Protein AF-A0A1B8G7P6-F1 (afdb_monomer_lite)

pLDDT: mean 81.47, std 13.65, range [34.31, 94.5]

Structure (mmCIF, N/CA/C/O backbone):
data_AF-A0A1B8G7P6-F1
#
_entry.id   AF-A0A1B8G7P6-F1
#
loop_
_atom_site.group_PDB
_atom_site.id
_atom_site.type_symbol
_atom_site.label_atom_id
_atom_site.label_alt_id
_atom_site.label_comp_id
_atom_site.label_asym_id
_atom_site.label_entity_id
_atom_site.label_seq_id
_atom_site.pdbx_PDB_ins_code
_atom_site.Cartn_x
_atom_site.Cartn_y
_atom_site.Cartn_z
_atom_site.occupancy
_atom_site.B_iso_or_equiv
_atom_site.auth_seq_id
_atom_site.auth_comp_id
_atom_site.auth_asym_id
_atom_site.auth_atom_id
_atom_site.pdbx_PDB_model_num
ATOM 1 N N . MET A 1 1 ? -12.282 4.765 -10.610 1.00 34.31 1 MET A N 1
ATOM 2 C CA . MET A 1 1 ? -11.436 4.592 -11.812 1.00 34.31 1 MET A CA 1
ATOM 3 C C . MET A 1 1 ? -10.137 5.328 -11.538 1.00 34.31 1 MET A C 1
ATOM 5 O O . MET A 1 1 ? -10.211 6.514 -11.250 1.00 34.31 1 MET A O 1
ATOM 9 N N . ASN A 1 2 ? -8.999 4.633 -11.507 1.00 52.16 2 ASN A N 1
ATOM 10 C CA . ASN A 1 2 ? -7.698 5.247 -11.233 1.00 52.16 2 ASN A CA 1
ATOM 11 C C . ASN A 1 2 ? -6.894 5.344 -12.536 1.00 52.16 2 ASN A C 1
ATOM 13 O O . ASN A 1 2 ? -6.980 4.431 -13.357 1.00 52.16 2 ASN A O 1
ATOM 17 N N . TRP A 1 3 ? -6.166 6.442 -12.735 1.00 49.38 3 TRP A N 1
ATOM 18 C CA . TRP A 1 3 ? -5.396 6.714 -13.951 1.00 49.38 3 TRP A CA 1
ATOM 19 C C . TRP A 1 3 ? -3.924 6.896 -13.583 1.00 49.38 3 TRP A C 1
ATOM 21 O O . TRP A 1 3 ? -3.592 7.760 -12.776 1.00 49.38 3 TRP A O 1
ATOM 31 N N . THR A 1 4 ? -3.045 6.113 -14.204 1.00 56.88 4 THR A N 1
ATOM 32 C CA . THR A 1 4 ? -1.589 6.244 -14.060 1.00 56.88 4 THR A CA 1
ATOM 33 C C . THR A 1 4 ? -0.990 6.536 -15.430 1.00 56.88 4 THR A C 1
ATOM 35 O O . THR A 1 4 ? -1.296 5.842 -16.399 1.00 56.88 4 THR A O 1
ATOM 38 N N . PHE A 1 5 ? -0.143 7.564 -15.523 1.00 66.12 5 PHE A N 1
ATOM 39 C CA . PHE A 1 5 ? 0.523 7.916 -16.775 1.00 66.12 5 PHE A CA 1
ATOM 40 C C . PHE A 1 5 ? 1.755 7.026 -16.993 1.00 66.12 5 PHE A C 1
ATOM 42 O O . PHE A 1 5 ? 2.625 6.980 -16.120 1.00 66.12 5 PHE A O 1
ATOM 49 N N . PRO A 1 6 ? 1.857 6.319 -18.132 1.00 60.50 6 PRO A N 1
ATOM 50 C CA . PRO A 1 6 ? 3.044 5.538 -18.449 1.00 60.50 6 PRO A CA 1
ATOM 51 C C . PRO A 1 6 ? 4.235 6.451 -18.761 1.00 60.50 6 PRO A C 1
ATOM 53 O O . PRO A 1 6 ? 4.076 7.576 -19.237 1.00 60.50 6 PRO A O 1
ATOM 56 N N . PHE A 1 7 ? 5.452 5.942 -18.567 1.00 52.12 7 PHE A N 1
ATOM 57 C CA . PHE A 1 7 ? 6.671 6.656 -18.955 1.00 52.12 7 PHE A CA 1
ATOM 58 C C . PHE A 1 7 ? 6.885 6.742 -20.475 1.00 52.12 7 PHE A C 1
ATOM 60 O O . PHE A 1 7 ? 7.677 7.575 -20.915 1.00 52.12 7 PHE A O 1
ATOM 67 N N . LEU A 1 8 ? 6.217 5.900 -21.273 1.00 51.41 8 LEU A N 1
ATOM 68 C CA . LEU A 1 8 ? 6.258 5.938 -22.738 1.00 51.41 8 LEU A CA 1
ATOM 69 C C . LEU A 1 8 ? 4.946 6.494 -23.309 1.00 51.41 8 LEU A C 1
ATOM 71 O O . LEU A 1 8 ? 3.864 6.038 -22.959 1.00 51.41 8 LEU A O 1
ATOM 75 N N . VAL A 1 9 ? 5.056 7.445 -24.242 1.00 48.69 9 VAL A N 1
ATOM 76 C CA . VAL A 1 9 ? 3.919 8.126 -24.899 1.00 48.69 9 VAL A CA 1
ATOM 77 C C . VAL A 1 9 ? 3.308 7.302 -26.051 1.00 48.69 9 VAL A C 1
ATOM 79 O O . VAL A 1 9 ? 2.221 7.620 -26.522 1.00 48.69 9 VAL A O 1
ATOM 82 N N . ALA A 1 10 ? 3.956 6.215 -26.485 1.00 50.72 10 ALA A N 1
ATOM 83 C CA . ALA A 1 10 ? 3.532 5.395 -27.625 1.00 50.72 10 ALA A CA 1
ATOM 84 C C . ALA A 1 10 ? 3.553 3.890 -27.301 1.00 50.72 10 ALA A C 1
ATOM 86 O O . ALA A 1 10 ? 4.266 3.120 -27.936 1.00 50.72 10 ALA A O 1
ATOM 87 N N . LEU A 1 11 ? 2.787 3.474 -26.291 1.00 54.03 11 LEU A N 1
ATOM 88 C CA . LEU A 1 11 ? 2.545 2.054 -26.022 1.00 54.03 11 LEU A CA 1
ATOM 89 C C . LEU A 1 11 ? 1.502 1.504 -27.002 1.00 54.03 11 LEU A C 1
ATOM 91 O O . LEU A 1 11 ? 0.455 2.126 -27.205 1.00 54.03 11 LEU A O 1
ATOM 95 N N . LEU A 1 12 ? 1.751 0.325 -27.583 1.00 47.03 12 LEU A N 1
ATOM 96 C CA . LEU A 1 12 ? 0.680 -0.434 -28.226 1.00 47.03 12 LEU A CA 1
ATOM 97 C C . LEU A 1 12 ? -0.383 -0.749 -27.161 1.00 47.03 12 LEU A C 1
ATOM 99 O O . LEU A 1 12 ? -0.106 -1.434 -26.178 1.00 47.03 12 LEU A O 1
ATOM 103 N N . PHE A 1 13 ? -1.611 -0.259 -27.350 1.00 45.59 13 PHE A N 1
ATOM 104 C CA . PHE A 1 13 ? -2.766 -0.722 -26.579 1.00 45.59 13 PHE A CA 1
ATOM 105 C C . PHE A 1 13 ? -2.918 -2.230 -26.818 1.00 45.59 13 PHE A C 1
ATOM 107 O O . PHE A 1 13 ? -3.318 -2.622 -27.913 1.00 45.59 13 PHE A O 1
ATOM 114 N N . GLY A 1 14 ? -2.552 -3.076 -25.847 1.00 49.88 14 GLY A N 1
ATOM 115 C CA . GLY A 1 14 ? -2.421 -4.505 -26.154 1.00 49.88 14 GLY A CA 1
ATOM 116 C C . GLY A 1 14 ? -2.607 -5.522 -25.034 1.00 49.88 14 GLY A C 1
ATOM 117 O O . GLY A 1 14 ? -2.838 -6.682 -25.359 1.00 49.88 14 GLY A O 1
ATOM 118 N N . VAL A 1 15 ? -2.554 -5.155 -23.748 1.00 56.38 15 VAL A N 1
ATOM 119 C CA . VAL A 1 15 ? -2.636 -6.158 -22.669 1.00 56.38 15 VAL A CA 1
ATOM 120 C C . VAL A 1 15 ? -3.624 -5.723 -21.592 1.00 56.38 15 VAL A C 1
ATOM 122 O O . VAL A 1 15 ? -3.398 -4.753 -20.874 1.00 56.38 15 VAL A O 1
ATOM 125 N N . ALA A 1 16 ? -4.733 -6.456 -21.488 1.00 53.97 16 ALA A N 1
ATOM 126 C CA . ALA A 1 16 ? -5.644 -6.398 -20.354 1.00 53.97 16 ALA A CA 1
ATOM 127 C C . ALA A 1 16 ? -5.293 -7.547 -19.401 1.00 53.97 16 ALA A C 1
ATOM 129 O O . ALA A 1 16 ? -5.365 -8.711 -19.792 1.00 53.97 16 ALA A O 1
ATOM 130 N N . ALA A 1 17 ? -4.907 -7.224 -18.167 1.00 60.66 17 ALA A N 1
ATOM 131 C CA . ALA A 1 17 ? -4.642 -8.203 -17.119 1.00 60.66 17 ALA A CA 1
ATOM 132 C C . ALA A 1 17 ? -5.750 -8.136 -16.061 1.00 60.66 17 ALA A C 1
ATOM 134 O O . ALA A 1 17 ? -6.126 -7.051 -15.614 1.00 60.66 17 ALA A O 1
ATOM 135 N N . ALA A 1 18 ? -6.275 -9.296 -15.673 1.00 64.00 18 ALA A N 1
ATOM 136 C CA . ALA A 1 18 ? -7.233 -9.442 -14.587 1.00 64.00 18 ALA A CA 1
ATOM 137 C C . ALA A 1 18 ? -6.731 -10.547 -13.660 1.00 64.00 18 ALA A C 1
ATOM 139 O O . ALA A 1 18 ? -6.629 -11.701 -14.071 1.00 64.00 18 ALA A O 1
ATOM 140 N N . GLU A 1 19 ? -6.421 -10.188 -12.419 1.00 73.69 19 GLU A N 1
ATOM 141 C CA . GLU A 1 19 ? -5.962 -11.128 -11.402 1.00 73.69 19 GLU A CA 1
ATOM 142 C C . GLU A 1 19 ? -6.839 -11.049 -10.156 1.00 73.69 19 GLU A C 1
ATOM 144 O O . GLU A 1 19 ? -7.394 -10.000 -9.823 1.00 73.69 19 GLU A O 1
ATOM 149 N N . THR A 1 20 ? -6.980 -12.186 -9.474 1.00 74.50 20 THR A N 1
ATOM 150 C CA . THR A 1 20 ? -7.658 -12.270 -8.178 1.00 74.50 20 THR A CA 1
ATOM 151 C C . THR A 1 20 ? -6.605 -12.401 -7.092 1.00 74.50 20 THR A C 1
ATOM 153 O O . THR A 1 20 ? -5.767 -13.299 -7.141 1.00 74.50 20 THR A O 1
ATOM 156 N N . PHE A 1 21 ? -6.668 -11.520 -6.100 1.00 82.62 21 PHE A N 1
ATOM 157 C CA . PHE A 1 21 ? -5.751 -11.518 -4.968 1.00 82.62 21 PHE A CA 1
ATOM 158 C C . PHE A 1 21 ? -6.460 -12.063 -3.732 1.00 82.62 21 PHE A C 1
ATOM 160 O O . PHE A 1 21 ? -7.590 -11.676 -3.439 1.00 82.62 21 PHE A O 1
ATOM 167 N N . ASP A 1 22 ? -5.783 -12.953 -3.011 1.00 83.31 22 ASP A N 1
ATOM 168 C CA . ASP A 1 22 ? -6.317 -13.602 -1.816 1.00 83.31 22 ASP A CA 1
ATOM 169 C C . ASP A 1 22 ? -6.512 -12.591 -0.675 1.00 83.31 22 ASP A C 1
ATOM 171 O O . ASP A 1 22 ? -5.564 -11.951 -0.210 1.00 83.31 22 ASP A O 1
ATOM 175 N N . GLU A 1 23 ? -7.748 -12.456 -0.200 1.00 85.06 23 GLU A N 1
ATOM 176 C CA . GLU A 1 23 ? -8.059 -11.563 0.910 1.00 85.06 23 GLU A CA 1
ATOM 177 C C . GLU A 1 23 ? -7.472 -12.024 2.247 1.00 85.06 23 GLU A C 1
ATOM 179 O O . GLU A 1 23 ? -7.228 -11.188 3.119 1.00 85.06 23 GLU A O 1
ATOM 184 N N . ALA A 1 24 ? -7.247 -13.326 2.451 1.00 86.56 24 ALA A N 1
ATOM 185 C CA . ALA A 1 24 ? -6.597 -13.816 3.664 1.00 86.56 24 ALA A CA 1
ATOM 186 C C . ALA A 1 24 ? -5.176 -13.246 3.763 1.00 86.56 24 ALA A C 1
ATOM 188 O O . ALA A 1 24 ? -4.793 -12.716 4.804 1.00 86.56 24 ALA A O 1
ATOM 189 N N . LYS A 1 25 ? -4.449 -13.211 2.638 1.00 87.56 25 LYS A N 1
ATOM 190 C CA . LYS A 1 25 ? -3.121 -12.584 2.561 1.00 87.56 25 LYS A CA 1
ATOM 191 C C . LYS A 1 25 ? -3.175 -11.080 2.812 1.00 87.56 25 LYS A C 1
ATOM 193 O O . LYS A 1 25 ? -2.327 -10.567 3.536 1.00 87.56 25 LYS A O 1
ATOM 198 N N . LYS A 1 26 ? -4.198 -10.384 2.294 1.00 89.12 26 LYS A N 1
ATOM 199 C CA . LYS A 1 26 ? -4.408 -8.948 2.568 1.00 89.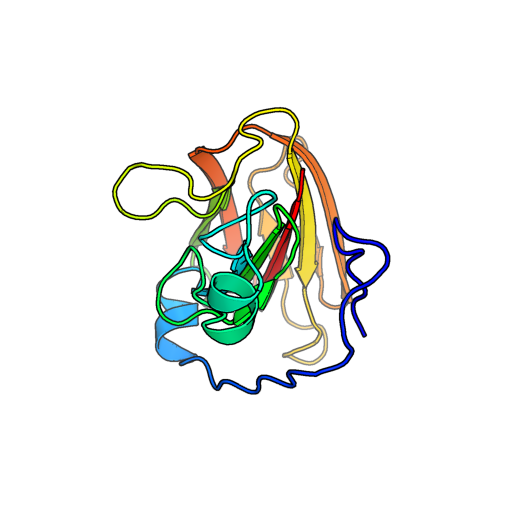12 26 LYS A CA 1
ATOM 200 C C . LYS A 1 26 ? -4.606 -8.648 4.059 1.00 89.12 26 LYS A C 1
ATOM 202 O O . LYS A 1 26 ? -4.293 -7.543 4.496 1.00 89.12 26 LYS A O 1
ATOM 207 N N . ARG A 1 27 ? -5.153 -9.594 4.835 1.00 91.19 27 ARG A N 1
ATOM 208 C CA . ARG A 1 27 ? -5.339 -9.457 6.294 1.00 91.19 27 ARG A CA 1
ATOM 209 C C . ARG A 1 27 ? -4.044 -9.676 7.085 1.00 91.19 27 ARG A C 1
ATOM 211 O O . ARG A 1 27 ? -3.945 -9.198 8.214 1.00 91.19 27 ARG A O 1
ATOM 218 N N . GLU A 1 28 ? -3.065 -10.370 6.507 1.00 89.94 28 GLU A N 1
ATOM 219 C CA . GLU A 1 28 ? -1.751 -10.626 7.113 1.00 89.94 28 GLU A CA 1
ATOM 220 C C . GLU A 1 28 ? -0.746 -9.506 6.817 1.00 89.94 28 GLU A C 1
ATOM 222 O O . GLU A 1 28 ? -0.037 -9.052 7.717 1.00 89.94 28 GLU A O 1
ATOM 227 N N . ALA A 1 29 ? -0.698 -9.048 5.564 1.00 90.69 29 ALA A N 1
ATOM 228 C CA . ALA A 1 29 ? 0.202 -8.004 5.088 1.00 90.69 29 ALA A CA 1
ATOM 229 C C . ALA A 1 29 ? -0.416 -7.250 3.903 1.00 90.69 29 ALA A C 1
ATOM 231 O O . ALA A 1 29 ? -1.370 -7.707 3.275 1.00 90.69 29 ALA A O 1
ATOM 232 N N . PHE A 1 30 ? 0.148 -6.091 3.561 1.00 91.38 30 PHE A N 1
ATOM 233 C CA . PHE A 1 30 ? -0.198 -5.446 2.298 1.00 91.38 30 PHE A CA 1
ATOM 234 C C . PHE A 1 30 ? 0.218 -6.338 1.129 1.00 91.38 30 PHE A C 1
ATOM 236 O O . PHE A 1 30 ? 1.374 -6.744 1.021 1.00 91.38 30 PHE A O 1
ATOM 243 N N . VAL A 1 31 ? -0.730 -6.606 0.238 1.00 90.94 31 VAL A N 1
ATOM 244 C CA . VAL A 1 31 ? -0.502 -7.352 -0.996 1.00 90.94 31 VAL A CA 1
ATOM 245 C C . VAL A 1 31 ? -0.301 -6.348 -2.119 1.00 90.94 31 VAL A C 1
ATOM 247 O O . VAL A 1 31 ? -1.186 -5.535 -2.398 1.00 90.94 31 VAL A O 1
ATOM 250 N N . SER A 1 32 ? 0.861 -6.393 -2.765 1.00 91.38 32 SER A N 1
ATOM 251 C CA . SER A 1 32 ? 1.108 -5.636 -3.991 1.00 91.38 32 SER A CA 1
ATOM 252 C C . SER A 1 32 ? 0.237 -6.180 -5.125 1.00 91.38 32 SER A C 1
ATOM 254 O O . SER A 1 32 ? 0.122 -7.385 -5.310 1.00 91.38 32 SER A O 1
ATOM 256 N N . ILE A 1 33 ? -0.385 -5.272 -5.868 1.00 90.00 33 ILE A N 1
ATOM 257 C CA . ILE A 1 33 ? -1.303 -5.539 -6.979 1.00 90.00 33 ILE A CA 1
ATOM 258 C C . ILE A 1 33 ? -0.660 -5.096 -8.289 1.00 90.00 33 ILE A C 1
ATOM 260 O O . ILE A 1 33 ? -0.617 -5.867 -9.243 1.00 90.00 33 ILE A O 1
ATOM 264 N N . LEU A 1 34 ? -0.147 -3.861 -8.328 1.00 89.62 34 LEU A N 1
ATOM 265 C CA . LEU A 1 34 ? 0.599 -3.323 -9.465 1.00 89.62 34 LEU A CA 1
ATOM 266 C C . LEU A 1 34 ? 2.055 -3.138 -9.056 1.00 89.62 34 LEU A C 1
ATOM 268 O O . LEU A 1 34 ? 2.315 -2.648 -7.956 1.00 89.62 34 LEU A O 1
ATOM 272 N N . SER A 1 35 ? 2.989 -3.481 -9.937 1.00 88.38 35 SER A N 1
ATOM 273 C CA . SER A 1 35 ? 4.405 -3.159 -9.752 1.00 88.38 35 SER A CA 1
ATOM 274 C C . SER A 1 35 ? 5.065 -2.766 -11.074 1.00 88.38 35 SER A C 1
ATOM 276 O O . SER A 1 35 ? 4.538 -3.091 -12.142 1.00 88.38 35 SER A O 1
ATOM 278 N N . PRO A 1 36 ? 6.213 -2.069 -11.043 1.00 87.38 36 PRO A N 1
ATOM 279 C CA . PRO A 1 36 ? 6.902 -1.672 -12.263 1.00 87.38 36 PRO A CA 1
ATOM 280 C C . PRO A 1 36 ? 7.252 -2.879 -13.137 1.00 87.38 36 PRO A C 1
ATOM 282 O O . PRO A 1 36 ? 7.533 -3.962 -12.628 1.00 87.38 36 PRO A O 1
ATOM 285 N N . LEU A 1 37 ? 7.317 -2.689 -14.452 1.00 83.25 37 LEU A N 1
ATOM 286 C CA . LEU A 1 37 ? 7.891 -3.688 -15.354 1.00 83.25 37 LEU A CA 1
ATOM 287 C C . LEU A 1 37 ? 9.355 -3.963 -14.962 1.00 83.25 37 LEU A C 1
ATOM 289 O O . LEU A 1 37 ? 10.132 -3.021 -14.777 1.00 83.25 37 LEU A O 1
ATOM 293 N N . ALA A 1 38 ? 9.758 -5.233 -14.882 1.00 78.75 38 ALA A N 1
ATOM 294 C CA . ALA A 1 38 ? 11.113 -5.631 -14.488 1.00 78.75 38 ALA A CA 1
ATOM 295 C C . ALA A 1 38 ? 12.193 -5.030 -15.406 1.00 78.75 38 ALA A C 1
ATOM 297 O O . ALA A 1 38 ? 13.236 -4.582 -14.924 1.00 78.75 38 ALA A O 1
ATOM 298 N N . ALA A 1 39 ? 11.903 -4.946 -16.710 1.00 68.38 39 ALA A N 1
ATOM 299 C CA . ALA A 1 39 ? 12.769 -4.326 -17.715 1.00 68.38 39 ALA A CA 1
ATOM 300 C C . ALA A 1 39 ? 12.770 -2.781 -17.676 1.00 68.38 39 ALA A C 1
ATOM 302 O O . ALA A 1 39 ? 13.676 -2.137 -18.212 1.00 68.38 39 ALA A O 1
ATOM 303 N N . ARG A 1 40 ? 11.803 -2.168 -16.976 1.00 70.44 40 ARG A N 1
ATOM 304 C CA . ARG A 1 40 ? 11.702 -0.719 -16.713 1.00 70.44 40 ARG A CA 1
ATOM 305 C C . ARG A 1 40 ? 11.774 0.124 -18.001 1.00 70.44 40 ARG A C 1
ATOM 307 O O . ARG A 1 40 ? 11.224 -0.246 -19.028 1.00 70.44 40 ARG A O 1
ATOM 314 N N . LYS A 1 41 ? 12.443 1.289 -17.947 1.00 64.69 41 LYS A N 1
ATOM 315 C CA . LYS A 1 41 ? 12.594 2.242 -19.069 1.00 64.69 41 LYS A CA 1
ATOM 316 C C . LYS A 1 41 ? 13.475 1.725 -20.217 1.00 64.69 41 LYS A C 1
ATOM 318 O O . LYS A 1 41 ? 13.575 2.403 -21.231 1.00 64.69 41 LYS A O 1
ATOM 323 N N . SER A 1 42 ? 14.142 0.587 -20.041 1.00 62.34 42 SER A N 1
ATOM 324 C CA . SER A 1 42 ? 14.989 -0.054 -21.053 1.00 62.34 42 SER A CA 1
ATOM 325 C C . SER A 1 42 ? 14.319 -1.270 -21.695 1.00 62.34 42 SER A C 1
ATOM 327 O O . SER A 1 42 ? 15.021 -2.077 -22.294 1.00 62.34 42 SER A O 1
ATOM 329 N N . ALA A 1 43 ? 12.998 -1.420 -21.542 1.00 63.16 43 ALA A N 1
ATOM 330 C CA . ALA A 1 43 ? 12.258 -2.528 -22.124 1.00 63.16 43 ALA A CA 1
ATOM 331 C C . ALA A 1 43 ? 12.440 -2.569 -23.646 1.00 63.16 43 ALA A C 1
ATOM 333 O O . ALA A 1 43 ? 12.180 -1.591 -24.350 1.00 63.16 43 ALA A O 1
ATOM 334 N N . SER A 1 44 ? 12.932 -3.702 -24.136 1.00 70.19 44 SER A N 1
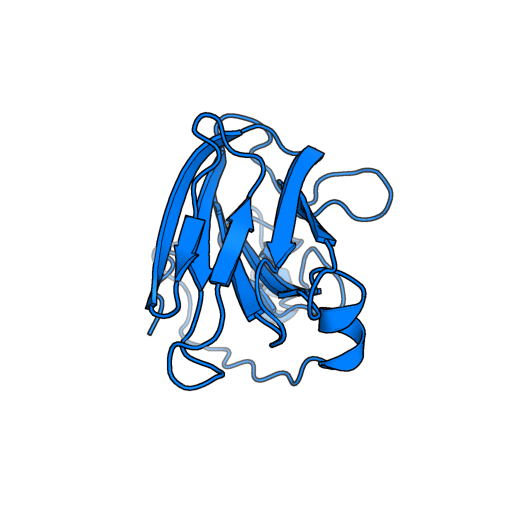ATOM 335 C CA . SER A 1 44 ? 12.876 -4.050 -25.551 1.00 70.19 44 SER A CA 1
ATOM 336 C C . SER A 1 44 ? 11.459 -4.504 -25.927 1.00 70.19 44 SER A C 1
ATOM 338 O O . SER A 1 44 ? 10.641 -4.795 -25.057 1.00 70.19 44 SER A O 1
ATOM 340 N N . ALA A 1 45 ? 11.169 -4.640 -27.223 1.00 71.25 45 ALA A N 1
ATOM 341 C CA . ALA A 1 45 ? 9.893 -5.206 -27.674 1.00 71.25 45 ALA A CA 1
ATOM 342 C C . ALA A 1 45 ? 9.651 -6.635 -27.134 1.00 71.25 45 ALA A C 1
ATOM 344 O O . ALA A 1 45 ? 8.509 -7.039 -26.931 1.00 71.25 45 ALA A O 1
ATOM 345 N N . GLU A 1 46 ? 10.723 -7.391 -26.876 1.00 70.94 46 GLU A N 1
ATOM 346 C CA . GLU A 1 46 ? 10.657 -8.729 -26.280 1.00 70.94 46 GLU A CA 1
ATOM 347 C C . GLU A 1 46 ? 10.300 -8.663 -24.787 1.00 70.94 46 GLU A C 1
ATOM 349 O O . GLU A 1 46 ? 9.491 -9.460 -24.314 1.00 70.94 46 GLU A O 1
ATOM 354 N N . ASP A 1 47 ? 10.822 -7.674 -24.057 1.00 68.19 47 ASP A N 1
ATOM 355 C CA . ASP A 1 47 ? 10.481 -7.444 -22.648 1.00 68.19 47 ASP A CA 1
ATOM 356 C C . ASP A 1 47 ? 9.044 -6.938 -22.471 1.00 68.19 47 ASP A C 1
ATOM 358 O O . ASP A 1 47 ? 8.362 -7.316 -21.516 1.00 68.19 47 ASP A O 1
ATOM 362 N N . GLU A 1 48 ? 8.573 -6.095 -23.393 1.00 65.75 48 GLU A N 1
ATOM 363 C CA . GLU A 1 48 ? 7.182 -5.633 -23.423 1.00 65.75 48 GLU A CA 1
ATOM 364 C C . GLU A 1 48 ? 6.219 -6.792 -23.705 1.00 65.75 48 GLU A C 1
ATOM 366 O O . GLU A 1 48 ? 5.171 -6.887 -23.066 1.00 65.75 48 GLU A O 1
ATOM 371 N N . ALA A 1 49 ? 6.591 -7.709 -24.605 1.00 69.75 49 ALA A N 1
ATOM 372 C CA . ALA A 1 49 ? 5.818 -8.919 -24.872 1.00 69.75 49 ALA A CA 1
ATOM 373 C C . ALA A 1 49 ? 5.832 -9.897 -23.684 1.00 69.75 49 ALA A C 1
ATOM 375 O O . ALA A 1 49 ? 4.819 -10.536 -23.402 1.00 69.75 49 ALA A O 1
ATOM 376 N N . ALA A 1 50 ? 6.963 -10.008 -22.980 1.00 73.19 50 ALA A N 1
ATOM 377 C CA . ALA A 1 50 ? 7.088 -10.846 -21.790 1.00 73.19 50 ALA A CA 1
ATOM 378 C C . ALA A 1 50 ? 6.324 -10.278 -20.584 1.00 73.19 50 ALA A C 1
ATOM 380 O O . ALA A 1 50 ? 5.899 -11.049 -19.725 1.00 73.19 50 ALA A O 1
ATOM 381 N N . ALA A 1 51 ? 6.165 -8.950 -20.514 1.00 76.19 51 ALA A N 1
ATOM 382 C CA . ALA A 1 51 ? 5.399 -8.243 -19.490 1.00 76.19 51 ALA A CA 1
ATOM 383 C C . ALA A 1 51 ? 5.724 -8.723 -18.055 1.00 76.19 51 ALA A C 1
ATOM 385 O O . ALA A 1 51 ? 4.844 -8.901 -17.218 1.00 76.19 51 ALA A O 1
ATOM 386 N N . ALA A 1 52 ? 6.999 -8.980 -17.753 1.00 81.12 52 ALA A N 1
ATOM 387 C CA . ALA A 1 52 ? 7.385 -9.515 -16.449 1.00 81.12 52 ALA A CA 1
ATOM 388 C C . ALA A 1 52 ? 7.338 -8.415 -15.364 1.00 81.12 52 ALA A C 1
ATOM 390 O O . ALA A 1 52 ? 8.003 -7.382 -15.518 1.00 81.12 52 ALA A O 1
ATOM 391 N N . PRO A 1 53 ? 6.600 -8.600 -14.255 1.00 84.06 53 PRO A N 1
ATOM 392 C CA . PRO A 1 53 ? 6.540 -7.623 -13.170 1.00 84.06 53 PRO A CA 1
ATOM 393 C C . PRO A 1 53 ? 7.811 -7.646 -12.310 1.00 84.06 53 PRO A C 1
ATOM 395 O O . PRO A 1 53 ? 8.467 -8.678 -12.165 1.00 84.06 53 PRO A O 1
ATOM 398 N N . ALA A 1 54 ? 8.146 -6.514 -11.691 1.00 84.75 54 ALA A N 1
ATOM 399 C CA . ALA A 1 54 ? 9.254 -6.422 -10.741 1.00 84.75 54 ALA A CA 1
ATOM 400 C C . ALA A 1 54 ? 8.965 -7.177 -9.432 1.00 84.75 54 ALA A C 1
ATOM 402 O O . ALA A 1 54 ? 9.898 -7.684 -8.812 1.00 84.75 54 ALA A O 1
ATOM 403 N N . ILE A 1 55 ? 7.692 -7.268 -9.028 1.00 84.56 55 ILE A N 1
ATOM 404 C CA . ILE A 1 55 ? 7.228 -8.134 -7.936 1.00 84.56 55 ILE A CA 1
ATOM 405 C C . ILE A 1 55 ? 6.504 -9.341 -8.557 1.00 84.56 55 ILE A C 1
ATOM 407 O O . ILE A 1 55 ? 5.480 -9.146 -9.220 1.00 84.56 55 ILE A O 1
ATOM 411 N N . PRO A 1 56 ? 6.987 -10.584 -8.363 1.00 85.06 56 PRO A N 1
ATOM 412 C CA . PRO A 1 56 ? 6.316 -11.775 -8.880 1.00 85.06 56 PRO A CA 1
ATOM 413 C C . PRO A 1 56 ? 4.856 -11.874 -8.413 1.00 85.06 56 PRO A C 1
ATOM 415 O O . PRO A 1 56 ? 4.568 -11.663 -7.237 1.00 85.06 56 PRO A O 1
ATOM 418 N N . GLY A 1 57 ? 3.941 -12.222 -9.324 1.00 82.25 57 GLY A N 1
ATOM 419 C CA . GLY A 1 57 ? 2.508 -12.337 -9.018 1.00 82.25 57 GLY A CA 1
ATOM 420 C C . GLY A 1 57 ? 1.780 -10.996 -8.872 1.00 82.25 57 GLY A C 1
ATOM 421 O O . GLY A 1 57 ? 0.788 -10.921 -8.158 1.00 82.25 57 GLY A O 1
ATOM 422 N N . THR A 1 58 ? 2.301 -9.938 -9.499 1.00 85.56 58 THR A N 1
ATOM 423 C CA . THR A 1 58 ? 1.627 -8.638 -9.624 1.00 85.56 58 THR A CA 1
ATOM 424 C C . THR A 1 58 ? 1.463 -8.275 -11.092 1.00 85.56 58 THR A C 1
ATOM 426 O O . THR A 1 58 ? 2.160 -8.803 -11.957 1.00 85.56 58 THR A O 1
ATOM 429 N N . ILE A 1 59 ? 0.573 -7.335 -11.383 1.00 85.94 59 ILE A N 1
ATOM 430 C CA . ILE A 1 59 ? 0.365 -6.854 -12.744 1.00 85.94 59 ILE A CA 1
ATOM 431 C C . ILE A 1 59 ? 1.451 -5.807 -13.063 1.00 85.94 59 ILE A C 1
ATOM 433 O O . ILE A 1 59 ? 1.587 -4.820 -12.328 1.00 85.94 59 ILE A O 1
ATOM 437 N N . PRO A 1 60 ? 2.235 -5.992 -14.140 1.00 86.31 60 PRO A N 1
ATOM 438 C CA . PRO A 1 60 ? 3.286 -5.060 -14.537 1.00 86.31 60 PRO A CA 1
ATOM 439 C C . PRO A 1 60 ? 2.702 -3.719 -15.007 1.00 86.31 60 PRO A C 1
ATOM 441 O O . PRO A 1 60 ? 1.692 -3.671 -15.713 1.00 86.31 60 PRO A O 1
ATOM 444 N N . ILE A 1 61 ? 3.382 -2.617 -14.693 1.00 84.38 61 ILE A N 1
ATOM 445 C CA . ILE A 1 61 ? 3.059 -1.286 -15.219 1.00 84.38 61 ILE A CA 1
ATOM 446 C C . ILE A 1 61 ? 4.308 -0.555 -15.722 1.00 84.38 61 ILE A C 1
ATOM 448 O O . ILE A 1 61 ? 5.398 -0.657 -15.161 1.00 84.38 61 ILE A O 1
ATOM 452 N N . HIS A 1 62 ? 4.143 0.247 -16.774 1.00 84.12 62 HIS A N 1
ATOM 453 C CA . HIS A 1 62 ? 5.197 1.086 -17.359 1.00 84.12 62 HIS A CA 1
ATOM 454 C C . HIS A 1 62 ? 5.425 2.387 -16.558 1.00 84.12 62 HIS A C 1
ATOM 456 O O . HIS A 1 62 ? 5.583 3.460 -17.141 1.00 84.12 62 HIS A O 1
ATOM 462 N N . ALA A 1 63 ? 5.410 2.304 -15.225 1.00 84.69 63 ALA A N 1
ATOM 463 C CA . ALA A 1 63 ? 5.569 3.417 -14.285 1.00 84.69 63 ALA A CA 1
ATOM 464 C C . ALA A 1 63 ? 6.382 2.968 -13.052 1.00 84.69 63 ALA A C 1
ATOM 466 O O . ALA A 1 63 ? 6.409 1.777 -12.743 1.00 84.69 63 ALA A O 1
ATOM 467 N N . ASP A 1 64 ? 7.047 3.888 -12.337 1.00 87.62 64 ASP A N 1
ATOM 468 C CA . ASP A 1 64 ? 7.821 3.588 -11.114 1.00 87.62 64 ASP A CA 1
ATOM 469 C C . ASP A 1 64 ? 6.889 3.585 -9.901 1.00 87.62 64 ASP A C 1
ATOM 471 O O . ASP A 1 64 ? 7.025 4.344 -8.938 1.00 87.62 64 ASP A O 1
ATOM 475 N N . PHE A 1 65 ? 5.875 2.742 -10.036 1.00 89.94 65 PHE A N 1
ATOM 476 C CA . PHE A 1 65 ? 4.633 2.809 -9.309 1.00 89.94 65 PHE A CA 1
ATOM 477 C C . PHE A 1 65 ? 4.293 1.452 -8.713 1.00 89.94 65 PHE A C 1
ATOM 479 O O . PHE A 1 65 ? 4.375 0.427 -9.395 1.00 89.94 65 PHE A O 1
ATOM 486 N N . ILE A 1 66 ? 3.862 1.458 -7.457 1.00 92.25 66 ILE A N 1
ATOM 487 C CA . ILE A 1 66 ? 3.298 0.291 -6.793 1.00 92.25 66 ILE A CA 1
ATOM 488 C C . ILE A 1 66 ? 1.898 0.632 -6.317 1.00 92.25 66 ILE A C 1
ATOM 490 O O . ILE A 1 66 ? 1.677 1.647 -5.661 1.00 92.25 66 ILE A O 1
ATOM 494 N N . MET A 1 67 ? 0.960 -0.261 -6.595 1.00 93.62 67 MET A N 1
ATOM 495 C CA . MET A 1 67 ? -0.332 -0.265 -5.922 1.00 93.62 67 MET A CA 1
ATOM 496 C C . MET A 1 67 ? -0.384 -1.471 -5.005 1.00 93.62 67 MET A C 1
ATOM 498 O O . MET A 1 67 ? -0.101 -2.579 -5.452 1.00 93.62 67 MET A O 1
ATOM 502 N N . ALA A 1 68 ? -0.776 -1.274 -3.754 1.00 93.31 68 ALA A N 1
ATOM 503 C CA . ALA A 1 68 ? -0.983 -2.352 -2.800 1.00 93.31 68 ALA A CA 1
ATOM 504 C C . ALA A 1 68 ? -2.313 -2.188 -2.068 1.00 93.31 68 ALA A C 1
ATOM 506 O O . ALA A 1 68 ? -2.824 -1.076 -1.931 1.00 93.31 68 ALA A O 1
ATOM 507 N N . ALA A 1 69 ? -2.864 -3.298 -1.588 1.00 93.94 69 ALA A N 1
ATOM 508 C CA . ALA A 1 69 ? -4.049 -3.307 -0.744 1.00 93.94 69 ALA A CA 1
ATOM 509 C C . ALA A 1 69 ? -3.803 -4.144 0.511 1.00 93.94 69 ALA A C 1
ATOM 511 O O . ALA A 1 69 ? -3.215 -5.223 0.445 1.00 93.94 69 ALA A O 1
ATOM 512 N N . GLY A 1 70 ? -4.272 -3.651 1.649 1.00 93.38 70 GLY A N 1
ATOM 513 C CA . GLY A 1 70 ? -4.223 -4.347 2.928 1.00 93.38 70 GLY A CA 1
ATOM 514 C C . GLY A 1 70 ? -5.559 -4.232 3.645 1.00 93.38 70 GLY A C 1
ATOM 515 O O . GLY A 1 70 ? -6.229 -3.207 3.550 1.00 93.38 70 GLY A O 1
ATOM 516 N N . ILE A 1 71 ? -5.951 -5.276 4.367 1.00 93.81 71 ILE A N 1
ATOM 517 C CA . ILE A 1 71 ? -7.160 -5.296 5.191 1.00 93.81 71 ILE A CA 1
ATOM 518 C C . ILE A 1 71 ? -6.722 -5.250 6.651 1.00 93.81 71 ILE A C 1
ATOM 520 O O . ILE A 1 71 ? -6.255 -6.230 7.232 1.00 93.81 71 ILE A O 1
ATOM 524 N N . VAL A 1 72 ? -6.874 -4.085 7.268 1.00 92.75 72 VAL A N 1
ATOM 525 C CA . VAL A 1 72 ? -6.565 -3.886 8.679 1.00 92.75 72 VAL A CA 1
ATOM 526 C C . VAL A 1 72 ? -7.703 -4.470 9.507 1.00 92.75 72 VAL A C 1
ATOM 528 O O . VAL A 1 72 ? -8.774 -3.875 9.627 1.00 92.75 72 VAL A O 1
ATOM 531 N N . SER A 1 73 ? -7.469 -5.642 10.095 1.00 91.69 73 SER A N 1
ATOM 532 C CA . SER A 1 73 ? -8.439 -6.291 10.983 1.00 91.69 73 SER A CA 1
ATOM 533 C C . SER A 1 73 ? -8.800 -5.408 12.187 1.00 91.69 73 SER A C 1
ATOM 535 O O . SER A 1 73 ? -8.012 -4.565 12.630 1.00 91.69 73 SER A O 1
ATOM 537 N N . ALA A 1 74 ? -9.986 -5.627 12.758 1.00 90.56 74 ALA A N 1
ATOM 538 C CA . ALA A 1 74 ? -10.483 -4.878 13.910 1.00 90.56 74 ALA A CA 1
ATOM 539 C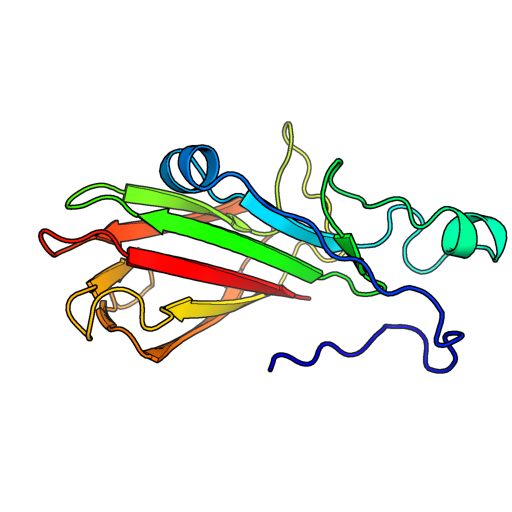 C . ALA A 1 74 ? -9.454 -4.821 15.054 1.00 90.56 74 ALA A C 1
ATOM 541 O O . ALA A 1 74 ? -8.931 -5.846 15.501 1.00 90.56 74 ALA A O 1
ATOM 542 N N . ARG A 1 75 ? -9.153 -3.605 15.530 1.00 84.56 75 ARG A N 1
ATOM 543 C CA . ARG A 1 75 ? -8.159 -3.323 16.589 1.00 84.56 75 ARG A CA 1
ATOM 544 C C . ARG A 1 75 ? -6.731 -3.834 16.306 1.00 84.56 75 ARG A C 1
ATOM 546 O O . ARG A 1 75 ? -5.900 -3.837 17.219 1.00 84.56 75 ARG A O 1
ATOM 553 N N . LYS A 1 76 ? -6.417 -4.252 15.076 1.00 90.50 76 LYS A N 1
ATOM 554 C CA . LYS A 1 76 ? -5.071 -4.661 14.647 1.00 90.50 76 LYS A CA 1
ATOM 555 C C . LYS A 1 76 ? -4.348 -3.516 13.945 1.00 90.50 76 LYS A C 1
ATOM 557 O O . LYS A 1 76 ? -4.921 -2.459 13.674 1.00 90.50 76 LYS A O 1
ATOM 562 N N . LYS A 1 77 ? -3.058 -3.743 13.702 1.00 91.75 77 LYS A N 1
ATOM 563 C CA . LYS A 1 77 ? -2.169 -2.854 12.964 1.00 91.75 77 LYS A CA 1
ATOM 564 C C . LYS A 1 77 ? -1.560 -3.616 11.791 1.00 91.75 77 LYS A C 1
ATOM 566 O O . LYS A 1 77 ? -1.193 -4.775 11.961 1.00 91.75 77 LYS A O 1
ATOM 571 N N . LEU A 1 78 ? -1.446 -2.947 10.654 1.00 93.25 78 LEU A N 1
ATOM 572 C CA . LEU A 1 78 ? -0.765 -3.411 9.453 1.00 93.25 78 LEU A CA 1
ATOM 573 C C . LEU A 1 78 ? 0.282 -2.365 9.064 1.00 93.25 78 LEU A C 1
ATOM 575 O O . LEU A 1 78 ? 0.054 -1.174 9.270 1.00 93.25 78 LEU A O 1
ATOM 579 N N . ASN A 1 79 ? 1.413 -2.788 8.512 1.00 93.12 79 ASN A N 1
ATOM 580 C CA . ASN A 1 79 ? 2.493 -1.883 8.127 1.00 93.12 79 ASN A CA 1
ATOM 581 C C . ASN A 1 79 ? 2.722 -1.949 6.620 1.00 93.12 79 ASN A C 1
ATOM 583 O O . ASN A 1 79 ? 2.775 -3.040 6.056 1.00 93.12 79 ASN A O 1
ATOM 587 N N . TRP A 1 80 ? 2.896 -0.788 5.999 1.00 92.31 80 TRP A N 1
ATOM 588 C CA . TRP A 1 80 ? 3.363 -0.656 4.626 1.00 92.31 80 TRP A CA 1
ATOM 589 C C . TRP A 1 80 ? 4.817 -0.195 4.614 1.00 92.31 80 TRP A C 1
ATOM 591 O O . TRP A 1 80 ? 5.147 0.770 5.300 1.00 92.31 80 TRP A O 1
ATOM 601 N N . SER A 1 81 ? 5.654 -0.851 3.813 1.00 92.12 81 SER A N 1
ATOM 602 C CA . SER A 1 81 ? 7.015 -0.395 3.523 1.00 92.12 81 SER A CA 1
ATOM 603 C C . SER A 1 81 ? 7.037 0.278 2.156 1.00 92.12 81 SER A C 1
ATOM 605 O O . SER A 1 81 ? 6.743 -0.360 1.139 1.00 92.12 81 SER A O 1
ATOM 607 N N . PHE A 1 82 ? 7.388 1.562 2.121 1.00 90.88 82 PHE A N 1
ATOM 608 C CA . PHE A 1 82 ? 7.422 2.329 0.879 1.00 90.88 82 PHE A CA 1
ATOM 609 C C . PHE A 1 82 ? 8.419 1.735 -0.120 1.00 90.88 82 PHE A C 1
ATOM 611 O O . PHE A 1 82 ? 9.500 1.268 0.245 1.00 90.88 82 PHE A O 1
ATOM 618 N N . GLY A 1 83 ? 8.063 1.755 -1.402 1.00 86.25 83 GLY A N 1
ATOM 619 C CA . GLY A 1 83 ? 8.866 1.166 -2.471 1.00 86.25 83 GLY A CA 1
ATOM 620 C C . GLY A 1 83 ? 8.759 -0.359 -2.601 1.00 86.25 83 GLY A C 1
ATOM 621 O O . GLY A 1 83 ? 9.559 -0.938 -3.343 1.00 86.25 83 GLY A O 1
ATOM 622 N N . GLY A 1 84 ? 7.788 -0.989 -1.921 1.00 77.19 84 GLY A N 1
ATOM 623 C CA . GLY A 1 84 ? 7.423 -2.403 -2.090 1.00 77.19 84 GLY A CA 1
ATOM 624 C C . GLY A 1 84 ? 8.577 -3.350 -1.811 1.00 77.19 84 GLY A C 1
ATOM 625 O O . GLY A 1 84 ? 8.926 -4.161 -2.665 1.00 77.19 84 GLY A O 1
ATOM 626 N N . GLU A 1 85 ? 9.222 -3.193 -0.657 1.00 71.81 85 GLU A N 1
ATOM 627 C CA . GLU A 1 85 ? 10.356 -4.034 -0.288 1.00 71.81 85 GLU A CA 1
ATOM 628 C C . GLU A 1 85 ? 9.975 -5.519 -0.243 1.00 71.81 85 GLU A C 1
ATOM 630 O O . GLU A 1 85 ? 9.126 -5.944 0.538 1.00 71.81 85 GLU A O 1
ATOM 635 N N . THR A 1 86 ? 10.680 -6.313 -1.045 1.00 60.28 86 THR A N 1
ATOM 636 C CA . THR A 1 86 ? 10.752 -7.771 -0.923 1.00 60.28 86 THR A CA 1
ATOM 637 C C . THR A 1 86 ? 12.197 -8.129 -0.587 1.00 60.28 86 THR A C 1
ATOM 639 O O . THR A 1 86 ? 13.111 -7.676 -1.280 1.00 60.28 86 THR A O 1
ATOM 642 N N . ASP A 1 87 ? 12.424 -8.896 0.481 1.00 54.84 87 ASP A N 1
ATOM 643 C CA . ASP A 1 87 ? 13.736 -9.454 0.849 1.00 54.84 87 ASP A CA 1
ATOM 644 C C . ASP A 1 87 ? 14.901 -8.434 0.837 1.00 54.84 87 ASP A C 1
ATOM 646 O O . ASP A 1 87 ? 15.972 -8.663 0.270 1.00 54.84 87 ASP A O 1
ATOM 650 N N . ALA A 1 88 ? 14.680 -7.290 1.500 1.00 50.75 88 ALA A N 1
ATOM 651 C CA . ALA A 1 88 ? 15.658 -6.228 1.785 1.00 50.75 88 ALA A CA 1
ATOM 652 C C . ALA A 1 88 ? 16.130 -5.356 0.601 1.00 50.75 88 ALA A C 1
ATOM 654 O O . ALA A 1 88 ? 17.126 -4.634 0.726 1.00 50.75 88 ALA A O 1
ATOM 655 N N . LYS A 1 89 ? 15.431 -5.361 -0.544 1.00 61.81 89 LYS A N 1
ATOM 656 C CA . LYS A 1 89 ? 15.647 -4.363 -1.608 1.00 61.81 89 LYS A CA 1
ATOM 657 C C . LYS A 1 89 ? 14.327 -3.790 -2.116 1.00 61.81 89 LYS A C 1
ATOM 659 O O . LYS A 1 89 ? 13.449 -4.522 -2.555 1.00 61.81 89 LYS A O 1
ATOM 664 N N . ALA A 1 90 ? 14.235 -2.460 -2.127 1.00 69.25 90 ALA A N 1
ATOM 665 C CA . ALA A 1 90 ? 13.153 -1.747 -2.797 1.00 69.25 90 ALA A CA 1
ATOM 666 C C . ALA A 1 90 ? 13.136 -2.070 -4.300 1.00 69.25 90 ALA A C 1
ATOM 668 O O . ALA A 1 90 ? 14.173 -1.976 -4.970 1.00 69.25 90 ALA A O 1
ATOM 669 N N . VAL A 1 91 ? 11.963 -2.425 -4.829 1.00 81.69 91 VAL A N 1
ATOM 670 C CA . VAL A 1 91 ? 11.800 -2.763 -6.254 1.00 81.69 91 VAL A CA 1
ATOM 671 C C . VAL A 1 91 ? 11.745 -1.518 -7.139 1.00 81.69 91 VAL A C 1
ATOM 673 O O . VAL A 1 91 ? 12.087 -1.573 -8.322 1.00 81.69 91 VAL A O 1
ATOM 676 N N . VAL A 1 92 ? 11.390 -0.372 -6.562 1.00 82.94 92 VAL A N 1
ATOM 677 C CA . VAL A 1 92 ? 11.291 0.922 -7.248 1.00 82.94 92 VAL A CA 1
ATOM 678 C C . VAL A 1 92 ? 12.653 1.517 -7.610 1.00 82.94 92 VAL A C 1
ATOM 680 O O . VAL A 1 92 ? 13.686 1.201 -7.014 1.00 82.94 92 VAL A O 1
ATOM 683 N N . LYS A 1 93 ? 12.681 2.369 -8.636 1.00 84.38 93 LYS A N 1
ATOM 684 C CA . LYS A 1 93 ? 13.881 3.089 -9.083 1.00 84.38 93 LYS A CA 1
ATOM 685 C C . LYS A 1 93 ? 14.143 4.311 -8.207 1.00 84.38 93 LYS A C 1
ATOM 687 O O . LYS A 1 93 ? 15.273 4.494 -7.750 1.00 84.38 93 LYS A O 1
ATOM 692 N N . SER A 1 94 ? 13.137 5.160 -8.023 1.00 85.19 94 SER A N 1
ATOM 693 C CA . SER A 1 94 ? 13.239 6.340 -7.175 1.00 85.19 94 SER A CA 1
ATOM 694 C C . SER A 1 94 ? 13.126 5.910 -5.722 1.00 85.19 94 SER A C 1
ATOM 696 O O . SER A 1 94 ? 12.102 5.379 -5.302 1.00 85.19 94 SER A O 1
ATOM 698 N N . LYS A 1 95 ? 14.193 6.101 -4.949 1.00 87.19 95 LYS A N 1
ATOM 699 C CA . LYS A 1 95 ? 14.224 5.731 -3.526 1.00 87.19 95 LYS A CA 1
ATOM 700 C C . LYS A 1 95 ? 13.976 6.907 -2.590 1.00 87.19 95 LYS A C 1
ATOM 702 O O . LYS A 1 95 ? 13.879 6.695 -1.390 1.00 87.19 95 LYS A O 1
ATOM 707 N N . ILE A 1 96 ? 13.917 8.123 -3.120 1.00 89.69 96 ILE A N 1
ATOM 708 C CA . ILE A 1 96 ? 13.791 9.361 -2.351 1.00 89.69 96 ILE A CA 1
ATOM 709 C C . ILE A 1 96 ? 12.629 10.183 -2.897 1.00 89.69 96 ILE A C 1
ATOM 711 O O . ILE A 1 96 ? 12.297 10.056 -4.073 1.00 89.69 96 ILE A O 1
ATOM 715 N N . ASP A 1 97 ? 12.056 11.026 -2.041 1.00 90.25 97 ASP A N 1
ATOM 716 C CA . ASP A 1 97 ? 10.960 11.943 -2.375 1.00 90.25 97 ASP A CA 1
ATOM 717 C C . ASP A 1 97 ? 9.764 11.266 -3.064 1.00 90.25 97 ASP A C 1
ATOM 719 O O . ASP A 1 97 ? 9.144 11.807 -3.979 1.00 90.25 97 ASP A O 1
ATOM 723 N N . ARG A 1 98 ? 9.437 10.049 -2.621 1.00 91.31 98 ARG A N 1
ATOM 724 C CA . ARG A 1 98 ? 8.295 9.317 -3.161 1.00 91.31 98 ARG A CA 1
ATOM 725 C C . ARG A 1 98 ? 6.992 9.976 -2.713 1.00 91.31 98 ARG A C 1
ATOM 727 O O . ARG A 1 98 ? 6.891 10.539 -1.616 1.00 91.31 98 ARG A O 1
ATOM 734 N N . LYS A 1 99 ? 5.991 9.898 -3.583 1.00 93.12 99 LYS A N 1
ATOM 735 C CA . LYS A 1 99 ? 4.652 10.459 -3.404 1.00 93.12 99 LYS A CA 1
ATOM 736 C C . LYS A 1 99 ? 3.670 9.320 -3.232 1.00 93.12 99 LYS A C 1
ATOM 738 O O . LYS A 1 99 ? 3.489 8.512 -4.142 1.00 93.12 99 LYS A O 1
ATOM 743 N N . VAL A 1 100 ? 3.023 9.263 -2.076 1.00 92.81 100 VAL A N 1
ATOM 744 C CA . VAL A 1 100 ? 2.106 8.177 -1.749 1.00 92.81 100 VAL A CA 1
ATOM 745 C C . VAL A 1 100 ? 0.718 8.704 -1.462 1.00 92.81 100 VAL A C 1
ATOM 747 O O . VAL A 1 100 ? 0.519 9.521 -0.567 1.00 92.81 100 VAL A O 1
ATOM 750 N N . TYR A 1 101 ? -0.254 8.198 -2.209 1.00 94.06 101 TYR A N 1
ATOM 751 C CA . TYR A 1 101 ? -1.662 8.402 -1.923 1.00 94.06 101 TYR A CA 1
ATOM 752 C C . TYR A 1 101 ? -2.234 7.169 -1.231 1.00 94.06 101 TYR A C 1
ATOM 754 O O . TYR A 1 101 ? -2.061 6.041 -1.689 1.00 94.06 101 TYR A O 1
ATOM 762 N N . ILE A 1 102 ? -2.919 7.391 -0.122 1.00 93.44 102 ILE A N 1
ATOM 763 C CA . ILE A 1 102 ? -3.588 6.367 0.672 1.00 93.44 102 ILE A CA 1
ATOM 764 C C . ILE A 1 102 ? -5.077 6.606 0.524 1.00 93.44 102 ILE A C 1
ATOM 766 O O . ILE A 1 102 ? -5.525 7.742 0.660 1.00 93.44 102 ILE A O 1
ATOM 770 N N . HIS A 1 103 ? -5.843 5.553 0.285 1.00 94.50 103 HIS A N 1
ATOM 771 C CA . HIS A 1 103 ? -7.290 5.627 0.168 1.00 94.50 103 HIS A CA 1
ATOM 772 C C . HIS A 1 103 ? -7.965 4.556 1.015 1.00 94.50 103 HIS A C 1
ATOM 774 O O . HIS A 1 103 ? -7.542 3.398 1.011 1.00 94.50 103 HIS A O 1
ATOM 780 N N . LEU A 1 104 ? -9.036 4.945 1.702 1.00 93.38 104 LEU A N 1
ATOM 781 C CA . LEU A 1 104 ? -9.953 4.024 2.358 1.00 93.38 104 LEU A CA 1
ATOM 782 C C . LEU A 1 104 ? -11.201 3.850 1.491 1.00 93.38 104 LEU A C 1
ATOM 784 O O . LEU A 1 104 ? -12.070 4.722 1.509 1.00 93.38 104 LEU A O 1
ATOM 788 N N . PRO A 1 105 ? -11.331 2.758 0.722 1.00 90.75 105 PRO A N 1
ATOM 789 C CA . PRO A 1 105 ? -12.574 2.477 0.018 1.00 90.75 105 PRO A CA 1
ATOM 790 C C . PRO A 1 105 ? -13.741 2.253 0.991 1.00 90.75 105 PRO A C 1
ATOM 792 O O . PRO A 1 10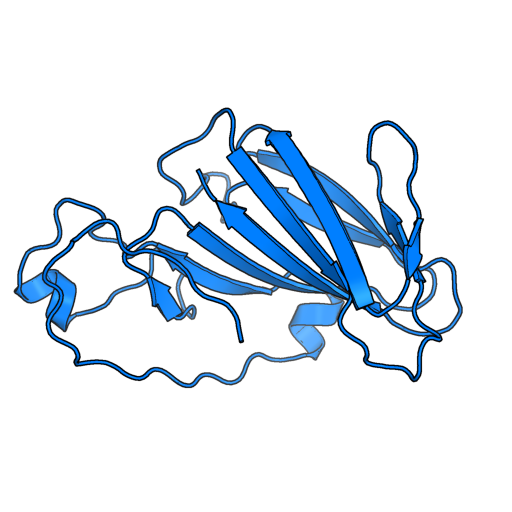5 ? -13.561 1.821 2.129 1.00 90.75 105 PRO A O 1
ATOM 795 N N . MET A 1 106 ? -14.959 2.515 0.511 1.00 86.69 106 MET A N 1
ATOM 796 C CA . MET A 1 106 ? -16.185 2.181 1.235 1.00 86.69 106 MET A CA 1
ATOM 797 C C . MET A 1 106 ? -16.455 0.677 1.163 1.00 86.69 106 MET A C 1
ATOM 799 O O . MET A 1 106 ? -16.921 0.187 0.135 1.00 86.69 106 MET A O 1
ATOM 803 N N . THR A 1 107 ? -16.152 -0.053 2.238 1.00 84.19 107 THR A N 1
ATOM 804 C CA . THR A 1 107 ? -16.328 -1.515 2.313 1.00 84.19 107 THR A CA 1
ATOM 805 C C . THR A 1 107 ? -17.292 -1.967 3.406 1.00 84.19 107 THR A C 1
ATOM 807 O O . THR A 1 107 ? -17.794 -3.085 3.321 1.00 84.19 107 THR A O 1
ATOM 810 N N . ASN A 1 108 ? -17.603 -1.126 4.401 1.00 86.69 108 ASN A N 1
ATOM 811 C CA . ASN A 1 108 ? -18.439 -1.497 5.548 1.00 86.69 108 ASN A CA 1
ATOM 812 C C . ASN A 1 108 ? -19.490 -0.426 5.903 1.00 86.69 108 ASN A C 1
ATOM 814 O O . ASN A 1 108 ? -19.761 -0.184 7.081 1.00 86.69 108 ASN A O 1
ATOM 818 N N . ASP A 1 109 ? -20.126 0.202 4.911 1.00 85.44 109 ASP A N 1
ATOM 819 C CA . ASP A 1 109 ? -21.174 1.227 5.093 1.00 85.44 109 ASP A CA 1
ATOM 820 C C . ASP A 1 109 ? -20.732 2.445 5.933 1.00 85.44 109 ASP A C 1
ATOM 822 O O . ASP A 1 109 ? -21.478 2.933 6.789 1.00 85.44 109 ASP A O 1
ATOM 826 N N . GLY A 1 110 ? -19.500 2.920 5.760 1.00 83.56 110 GLY A N 1
ATOM 827 C CA . GLY A 1 110 ? -18.955 4.044 6.528 1.00 83.56 110 GLY A CA 1
ATOM 828 C C . GLY A 1 110 ? -18.551 3.689 7.961 1.00 83.56 110 GLY A C 1
ATOM 829 O O . GLY A 1 110 ? -18.332 4.579 8.788 1.00 83.56 110 GLY A O 1
ATOM 830 N N . LYS A 1 111 ? -18.478 2.398 8.304 1.00 87.75 111 LYS A N 1
ATOM 831 C CA . LYS A 1 111 ? -18.136 1.943 9.660 1.00 87.75 111 LYS A CA 1
ATOM 832 C C . LYS A 1 111 ? -16.637 1.758 9.843 1.00 87.75 111 LYS A C 1
ATOM 834 O O . LYS A 1 111 ? -16.198 1.716 10.993 1.00 87.75 111 LYS A O 1
ATOM 839 N N . SER A 1 112 ? -15.851 1.638 8.779 1.00 89.38 112 SER A N 1
ATOM 840 C CA . SER A 1 112 ? -14.400 1.492 8.862 1.00 89.38 112 SER A CA 1
ATOM 841 C C . SER A 1 112 ? -13.724 2.828 9.155 1.00 89.38 112 SER A C 1
ATOM 843 O O . SER A 1 112 ? -14.083 3.879 8.629 1.00 89.38 112 SER A O 1
ATOM 845 N N . LYS A 1 113 ? -12.736 2.794 10.051 1.00 91.38 113 LYS A N 1
ATOM 846 C CA . LYS A 1 113 ? -11.948 3.970 10.420 1.00 91.38 113 LYS A CA 1
ATOM 847 C C . LYS A 1 113 ? -10.554 3.537 10.834 1.00 91.38 113 LYS A C 1
ATOM 849 O O . LYS A 1 113 ? -10.411 2.646 11.682 1.00 91.38 113 LYS A O 1
ATOM 854 N N . ILE A 1 114 ? -9.541 4.184 10.274 1.00 91.62 114 ILE A N 1
ATOM 855 C CA . ILE A 1 114 ? -8.147 3.902 10.603 1.00 91.62 114 ILE A CA 1
ATOM 856 C C . ILE A 1 114 ? -7.446 5.136 11.148 1.00 91.62 114 ILE A C 1
ATOM 858 O O . ILE A 1 114 ? -7.708 6.260 10.731 1.00 91.62 114 ILE A O 1
ATOM 862 N N . ARG A 1 115 ? -6.515 4.906 12.065 1.00 91.69 115 ARG A N 1
ATOM 863 C CA . ARG A 1 115 ? -5.460 5.851 12.421 1.00 91.69 115 ARG A CA 1
ATOM 864 C C . ARG A 1 115 ? -4.170 5.390 11.765 1.00 91.69 115 ARG A C 1
ATOM 866 O O . ARG A 1 115 ? -3.924 4.187 11.699 1.00 91.69 115 ARG A O 1
ATOM 873 N N . TRP A 1 116 ? -3.350 6.321 11.317 1.00 87.12 116 TRP A N 1
ATOM 874 C CA . TRP A 1 116 ? -2.055 6.016 10.724 1.00 87.12 116 TRP A CA 1
ATOM 875 C C . TRP A 1 116 ? -0.960 6.861 11.364 1.00 87.12 116 TRP A C 1
ATOM 877 O O . TRP A 1 116 ? -1.232 7.968 11.822 1.00 87.12 116 TRP A O 1
ATOM 887 N N . ASP A 1 117 ? 0.263 6.329 11.402 1.00 82.38 117 ASP A N 1
ATOM 888 C CA . ASP A 1 117 ? 1.396 6.887 12.164 1.00 82.38 117 ASP A CA 1
ATOM 889 C C . ASP A 1 117 ? 2.025 8.143 11.501 1.00 82.38 117 ASP A C 1
ATOM 891 O O . ASP A 1 117 ? 3.240 8.347 11.531 1.00 82.38 117 ASP A O 1
ATOM 895 N N . GLY A 1 118 ? 1.214 8.979 10.846 1.00 69.56 118 GLY A N 1
ATOM 896 C CA . GLY A 1 118 ? 1.644 10.228 10.216 1.00 69.56 118 GLY A CA 1
ATOM 897 C C . GLY A 1 118 ? 1.947 11.346 11.225 1.00 69.56 118 GLY A C 1
ATOM 898 O O . GLY A 1 118 ? 1.649 11.242 12.412 1.00 69.56 118 GLY A O 1
ATOM 899 N N . ARG A 1 119 ? 2.507 12.468 10.743 1.00 65.38 119 ARG A N 1
ATOM 900 C CA . ARG A 1 119 ? 2.952 13.607 11.581 1.00 65.38 119 ARG A CA 1
ATOM 901 C C . ARG A 1 119 ? 1.875 14.229 12.482 1.00 65.38 119 ARG A C 1
ATOM 903 O O . ARG A 1 119 ? 2.232 14.842 13.481 1.00 65.38 119 ARG A O 1
ATOM 910 N N . GLU A 1 120 ? 0.599 14.088 12.137 1.00 68.75 120 GLU A N 1
ATOM 911 C CA . GLU A 1 120 ? -0.532 14.685 12.869 1.00 68.75 120 GLU A CA 1
ATOM 912 C C . GLU A 1 120 ? -1.498 13.631 13.431 1.00 68.75 120 GLU A C 1
ATOM 914 O O . GLU A 1 120 ? -2.636 13.944 13.769 1.00 68.75 120 GLU A O 1
ATOM 919 N N . ASP A 1 121 ? -1.048 12.376 13.513 1.00 67.75 121 ASP A N 1
ATOM 920 C CA . ASP A 1 121 ? -1.840 11.226 13.964 1.00 67.75 121 ASP A CA 1
ATOM 921 C C . ASP A 1 121 ? -3.250 11.162 13.315 1.00 67.75 121 ASP A C 1
ATOM 923 O O . ASP A 1 121 ? -4.269 11.022 14.013 1.00 67.75 121 ASP A O 1
ATOM 927 N N . PRO A 1 12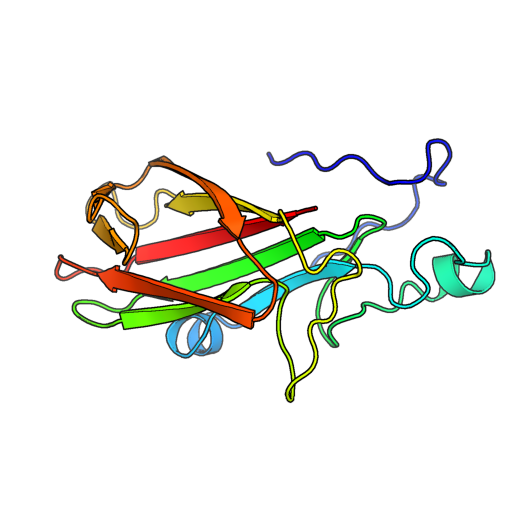2 ? -3.358 11.329 11.976 1.00 82.38 122 PRO A N 1
ATOM 928 C CA . PRO A 1 122 ? -4.632 11.636 11.348 1.00 82.38 122 PRO A CA 1
ATOM 929 C C . PRO A 1 122 ? -5.538 10.409 11.353 1.00 82.38 122 PRO A C 1
ATOM 931 O O . PRO A 1 122 ? -5.094 9.261 11.450 1.00 82.38 122 PRO A O 1
ATOM 934 N N . VAL A 1 123 ? -6.839 10.648 11.233 1.00 90.56 123 VAL A N 1
ATOM 935 C CA . VAL A 1 123 ? -7.826 9.577 11.201 1.00 90.56 123 VAL A CA 1
ATOM 936 C C . VAL A 1 123 ? -8.585 9.641 9.889 1.00 90.56 123 VAL A C 1
ATOM 938 O O . VAL A 1 123 ? -9.139 10.686 9.571 1.00 90.56 123 VAL A O 1
ATOM 941 N N . LEU A 1 124 ? -8.591 8.531 9.155 1.00 90.81 124 LEU A N 1
ATOM 942 C CA . LEU A 1 124 ? -9.281 8.397 7.875 1.00 90.81 124 LEU A CA 1
ATOM 943 C C . LEU A 1 124 ? -10.538 7.552 8.056 1.00 90.81 124 LEU A C 1
ATOM 945 O O . LEU A 1 124 ? -10.502 6.505 8.717 1.00 90.81 124 LEU A O 1
ATOM 949 N N . GLU A 1 125 ? -11.633 8.020 7.476 1.00 92.56 125 GLU A N 1
ATOM 950 C CA . GLU A 1 125 ? -12.908 7.321 7.349 1.00 92.56 125 GLU A CA 1
ATOM 951 C C . GLU A 1 125 ? -13.067 6.752 5.932 1.00 92.56 125 GLU A C 1
ATOM 953 O O . GLU A 1 125 ? -12.253 6.992 5.039 1.00 92.56 125 GLU A O 1
ATOM 958 N N . GLU A 1 126 ? -14.093 5.931 5.717 1.00 91.50 126 GLU A N 1
ATOM 959 C CA . GLU A 1 126 ? -14.381 5.419 4.378 1.00 91.50 126 GLU A CA 1
ATOM 960 C C . GLU A 1 126 ? -14.691 6.552 3.392 1.00 91.50 126 GLU A C 1
ATOM 962 O O . GLU A 1 126 ? -15.472 7.456 3.677 1.00 91.50 126 GLU A O 1
ATOM 967 N N . GLY A 1 127 ? -14.101 6.469 2.203 1.00 89.50 127 GLY A N 1
ATOM 968 C CA . GLY A 1 127 ? -14.147 7.512 1.184 1.00 89.50 127 GLY A CA 1
ATOM 969 C C . GLY A 1 127 ? -12.991 8.509 1.279 1.00 89.50 127 GLY A C 1
ATOM 970 O O . GLY A 1 127 ? -12.699 9.167 0.279 1.00 89.50 127 GLY A O 1
ATOM 971 N N . ASP A 1 128 ? -12.290 8.580 2.413 1.00 92.50 128 ASP A N 1
ATOM 972 C CA . ASP A 1 128 ? -11.183 9.516 2.580 1.00 92.50 128 ASP A CA 1
ATOM 973 C C . ASP A 1 128 ? -9.930 9.076 1.818 1.00 92.50 128 ASP A C 1
ATOM 975 O O . ASP A 1 128 ? -9.702 7.900 1.497 1.00 92.50 128 ASP A O 1
ATOM 979 N N . GLY A 1 129 ? -9.064 10.054 1.570 1.00 91.75 129 GLY A N 1
ATOM 980 C CA . GLY A 1 129 ? -7.703 9.802 1.143 1.00 91.75 129 GLY A CA 1
ATOM 981 C C . GLY A 1 129 ? -6.716 10.754 1.796 1.00 91.75 129 GLY A C 1
ATOM 982 O O . GLY A 1 129 ? -7.054 11.878 2.163 1.00 91.75 129 GLY A O 1
ATOM 983 N N . ALA A 1 130 ? -5.480 10.293 1.923 1.00 91.56 130 ALA A N 1
ATOM 984 C CA . ALA A 1 130 ? -4.361 11.071 2.425 1.00 91.56 130 ALA A CA 1
ATOM 985 C C . ALA A 1 130 ? -3.228 11.068 1.406 1.00 91.56 130 ALA A C 1
ATOM 987 O O . ALA A 1 130 ? -3.013 10.082 0.703 1.00 91.56 130 ALA A O 1
ATOM 988 N N . PHE A 1 131 ? -2.485 12.166 1.350 1.00 91.31 131 PHE A N 1
ATOM 989 C CA . PHE A 1 131 ? -1.320 12.290 0.488 1.00 91.31 131 PHE A CA 1
ATOM 990 C C . PHE A 1 131 ? -0.070 12.524 1.332 1.00 91.31 131 PHE A C 1
ATOM 992 O O . PHE A 1 131 ? -0.045 13.400 2.195 1.00 91.31 131 PHE A O 1
ATOM 999 N N . VAL A 1 132 ? 0.954 11.717 1.080 1.00 90.00 132 VAL A N 1
ATOM 1000 C CA . VAL A 1 132 ? 2.250 11.724 1.758 1.00 90.00 132 VAL A CA 1
ATOM 1001 C C . VAL A 1 132 ? 3.319 12.033 0.730 1.00 90.00 132 VAL A C 1
ATOM 1003 O O . VAL A 1 132 ? 3.336 11.444 -0.347 1.00 90.00 132 VAL A O 1
ATOM 1006 N N . THR A 1 133 ? 4.242 12.919 1.069 1.00 90.56 133 THR A N 1
ATOM 1007 C CA . THR A 1 133 ? 5.371 13.285 0.207 1.00 90.56 133 THR A CA 1
ATOM 1008 C C . THR A 1 133 ? 6.667 13.265 0.994 1.00 90.56 133 THR A C 1
ATOM 1010 O O . THR A 1 133 ? 6.643 13.358 2.224 1.00 90.56 133 THR A O 1
ATOM 1013 N N . GLY A 1 134 ? 7.804 13.214 0.299 1.00 87.19 134 GLY A N 1
ATOM 1014 C CA . GLY A 1 134 ? 9.111 13.272 0.948 1.00 87.19 134 GLY A CA 1
ATOM 1015 C C . GLY A 1 134 ? 9.498 11.992 1.689 1.00 87.19 134 GLY A C 1
ATOM 1016 O O . GLY A 1 134 ? 10.399 12.040 2.524 1.00 87.19 134 GLY A O 1
ATOM 1017 N N . VAL A 1 135 ? 8.828 10.867 1.414 1.00 89.94 135 VAL A N 1
ATOM 1018 C CA . VAL A 1 135 ? 9.169 9.565 2.009 1.00 89.94 135 VAL A CA 1
ATOM 1019 C C . VAL A 1 135 ? 10.227 8.843 1.188 1.00 89.94 135 VAL A C 1
ATOM 1021 O O . VAL A 1 135 ? 10.383 9.071 -0.018 1.00 89.94 135 VAL A O 1
ATOM 1024 N N . GLN A 1 136 ? 10.980 7.982 1.857 1.00 91.62 136 GLN A N 1
ATOM 1025 C CA . GLN A 1 136 ? 12.040 7.185 1.262 1.00 91.62 136 GLN A CA 1
ATOM 1026 C C . GLN A 1 136 ? 11.587 5.736 1.114 1.00 91.62 136 GLN A C 1
ATOM 1028 O O . GLN A 1 136 ? 10.787 5.228 1.895 1.00 91.62 136 GLN A O 1
ATOM 1033 N N . ALA A 1 137 ? 12.107 5.045 0.105 1.00 89.62 137 ALA A N 1
ATOM 1034 C CA . ALA A 1 137 ? 11.902 3.609 0.006 1.00 89.62 137 ALA A CA 1
ATOM 1035 C C . ALA A 1 137 ? 12.522 2.915 1.232 1.00 89.62 137 ALA A C 1
ATOM 1037 O O . ALA A 1 137 ? 13.670 3.197 1.579 1.00 89.62 137 ALA A O 1
ATOM 1038 N N . GLY A 1 138 ? 11.757 2.028 1.866 1.00 87.94 138 GLY A N 1
ATOM 1039 C CA . GLY A 1 138 ? 12.099 1.394 3.141 1.00 87.94 138 GLY A CA 1
ATOM 1040 C C . GLY A 1 138 ? 11.575 2.125 4.382 1.00 87.94 138 GLY A C 1
ATOM 1041 O O . GLY A 1 138 ? 11.551 1.529 5.459 1.00 87.94 138 GLY A O 1
ATOM 1042 N N . ASP A 1 139 ? 11.086 3.367 4.259 1.00 89.94 139 ASP A N 1
ATOM 1043 C CA . ASP A 1 139 ? 10.306 3.975 5.339 1.00 89.94 139 ASP A CA 1
ATOM 1044 C C . ASP A 1 139 ? 9.044 3.123 5.585 1.00 89.94 139 ASP A C 1
ATOM 1046 O O . ASP A 1 139 ? 8.477 2.525 4.662 1.00 89.94 139 ASP A O 1
ATOM 1050 N N . VAL A 1 140 ? 8.594 3.061 6.839 1.00 90.56 140 VAL A N 1
ATOM 1051 C CA . VAL A 1 140 ? 7.450 2.233 7.239 1.00 90.56 140 VAL A CA 1
ATOM 1052 C C . VAL A 1 140 ? 6.317 3.110 7.735 1.00 90.56 140 VAL A C 1
ATOM 1054 O O . VAL A 1 140 ? 6.508 3.962 8.602 1.00 90.56 140 VAL A O 1
ATOM 1057 N N . LEU A 1 141 ? 5.117 2.845 7.230 1.00 90.56 141 LEU A N 1
ATOM 1058 C CA . LEU A 1 141 ? 3.895 3.506 7.648 1.00 90.56 141 LEU A CA 1
ATOM 1059 C C . LEU A 1 141 ? 2.917 2.504 8.255 1.00 90.56 141 LEU A C 1
ATOM 1061 O O . LEU A 1 141 ? 2.493 1.544 7.609 1.00 90.56 141 LEU A O 1
ATOM 1065 N N . GLY A 1 142 ? 2.564 2.729 9.516 1.00 91.56 142 GLY A N 1
ATOM 1066 C CA . GLY A 1 142 ? 1.615 1.899 10.237 1.00 91.56 142 GLY A CA 1
ATOM 1067 C C . GLY A 1 142 ? 0.178 2.378 10.076 1.00 91.56 142 GLY A C 1
ATOM 1068 O O . GLY A 1 142 ? -0.103 3.568 10.195 1.00 91.56 142 GLY A O 1
ATOM 1069 N N . PHE A 1 143 ? -0.735 1.431 9.891 1.00 92.56 143 PHE A N 1
ATOM 1070 C CA . PHE A 1 143 ? -2.177 1.639 9.823 1.00 92.56 143 PHE A CA 1
ATOM 1071 C C . PHE A 1 143 ? -2.859 0.808 10.900 1.00 92.56 143 PHE A C 1
ATOM 1073 O O . PHE A 1 143 ? -2.696 -0.410 10.952 1.00 92.56 143 PHE A O 1
ATOM 1080 N N . LYS A 1 144 ? -3.635 1.446 11.769 1.00 91.88 144 LYS A N 1
ATOM 1081 C CA . LYS A 1 144 ? -4.327 0.813 12.890 1.00 91.88 144 LYS A CA 1
ATOM 1082 C C . LYS A 1 144 ? -5.827 1.037 12.782 1.00 91.88 144 LYS A C 1
ATOM 1084 O O . LYS A 1 144 ? -6.281 2.179 12.763 1.00 91.88 144 LYS A O 1
ATOM 1089 N N . SER A 1 145 ? -6.607 -0.042 12.799 1.00 90.75 145 SER A N 1
ATOM 1090 C CA . SER A 1 145 ? -8.063 0.073 12.912 1.00 90.75 145 SER A CA 1
ATOM 1091 C C . SER A 1 145 ? -8.422 0.557 14.317 1.00 90.75 145 SER A C 1
ATOM 1093 O O . SER A 1 145 ? -7.931 0.028 15.321 1.00 90.75 145 SER A O 1
ATOM 1095 N N . ILE A 1 146 ? -9.272 1.581 14.392 1.00 89.12 146 ILE A N 1
ATOM 1096 C CA . ILE A 1 146 ? -9.749 2.146 15.664 1.00 89.12 146 ILE A CA 1
ATOM 1097 C C . ILE A 1 146 ? -11.209 1.787 15.971 1.00 89.12 146 ILE A C 1
ATOM 1099 O O . ILE A 1 146 ? -11.753 2.250 16.972 1.00 89.12 146 ILE A O 1
ATOM 11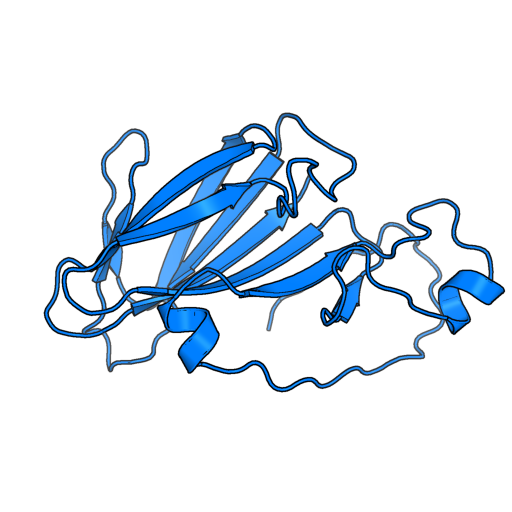03 N N . ARG A 1 147 ? -11.839 0.955 15.134 1.00 81.81 147 ARG A N 1
ATOM 1104 C CA . ARG A 1 147 ? -13.207 0.450 15.315 1.00 81.81 147 ARG A CA 1
ATOM 1105 C C . ARG A 1 147 ? -13.225 -1.083 15.363 1.00 81.81 147 ARG A C 1
ATOM 1107 O O . ARG A 1 147 ? -12.184 -1.738 15.320 1.00 81.81 147 ARG A O 1
ATOM 1114 N N . GLU A 1 148 ? -14.421 -1.643 15.529 1.00 81.06 148 GLU A N 1
ATOM 1115 C CA . GLU A 1 148 ? -14.652 -3.093 15.644 1.00 81.06 148 GLU A CA 1
ATOM 1116 C C . GLU A 1 148 ? -14.851 -3.796 14.297 1.00 81.06 148 GLU A C 1
ATOM 1118 O O . GLU A 1 148 ? -15.000 -5.012 14.263 1.00 81.06 148 GLU A O 1
ATOM 1123 N N . VAL A 1 149 ? -14.812 -3.046 13.195 1.00 88.75 149 VAL A N 1
ATOM 1124 C CA . VAL A 1 149 ? -14.840 -3.586 11.833 1.00 88.75 149 VAL A CA 1
ATOM 1125 C C . VAL A 1 149 ? -13.454 -3.512 11.197 1.00 88.75 149 VAL A C 1
ATOM 1127 O O . VAL A 1 149 ? -12.603 -2.704 11.598 1.00 88.75 149 VAL A O 1
ATOM 1130 N N . GLU A 1 150 ? -13.218 -4.379 10.217 1.00 90.69 150 GLU A N 1
ATOM 1131 C CA . GLU A 1 150 ? -12.023 -4.308 9.382 1.00 90.69 150 GLU A CA 1
ATOM 1132 C C . GLU A 1 150 ? -12.059 -3.079 8.471 1.00 90.69 150 GLU A C 1
ATOM 1134 O O . GLU A 1 150 ? -13.113 -2.500 8.229 1.00 90.69 150 GLU A O 1
ATOM 1139 N N . ALA A 1 151 ? -10.900 -2.632 8.006 1.00 91.50 151 ALA A N 1
ATOM 1140 C CA . ALA A 1 151 ? -10.784 -1.519 7.075 1.00 91.50 151 ALA A CA 1
ATOM 1141 C C . ALA A 1 151 ? -9.852 -1.927 5.939 1.00 91.50 151 ALA A C 1
ATOM 1143 O O . ALA A 1 151 ? -8.709 -2.302 6.199 1.00 91.50 151 ALA A O 1
ATOM 1144 N N . GLU A 1 152 ? -10.323 -1.858 4.696 1.00 92.50 152 GLU A N 1
ATOM 1145 C CA . GLU A 1 152 ? -9.437 -2.007 3.543 1.00 92.50 152 GLU A CA 1
ATOM 1146 C C . GLU A 1 152 ? -8.722 -0.677 3.293 1.00 92.50 152 GLU A C 1
ATOM 1148 O O . GLU A 1 152 ? -9.307 0.397 3.419 1.00 92.50 152 GLU A O 1
ATOM 1153 N N . VAL A 1 153 ? -7.433 -0.754 2.985 1.00 93.94 153 VAL A N 1
ATOM 1154 C CA . VAL A 1 153 ? -6.559 0.386 2.725 1.00 93.94 153 VAL A CA 1
ATOM 1155 C C . VAL A 1 153 ? -5.853 0.130 1.409 1.00 93.94 153 VAL A C 1
ATOM 1157 O O . VAL A 1 153 ? -5.201 -0.902 1.242 1.00 93.94 153 VAL A O 1
ATOM 1160 N N . ILE A 1 154 ? -5.965 1.080 0.488 1.00 94.38 154 ILE A N 1
ATOM 1161 C CA . ILE A 1 154 ? -5.266 1.070 -0.794 1.00 94.38 154 ILE A CA 1
ATOM 1162 C C . ILE A 1 154 ? -4.125 2.076 -0.718 1.00 94.38 154 ILE A C 1
ATOM 1164 O O . ILE A 1 154 ? -4.323 3.223 -0.321 1.00 94.38 154 ILE A O 1
ATOM 1168 N N . VAL A 1 155 ? -2.938 1.650 -1.130 1.00 94.19 155 VAL A N 1
ATOM 1169 C CA . VAL A 1 155 ? -1.741 2.483 -1.200 1.00 94.19 155 VAL A CA 1
ATOM 1170 C C . VAL A 1 155 ? -1.313 2.599 -2.656 1.00 94.19 155 VAL A C 1
ATOM 1172 O O . VAL A 1 155 ? -1.171 1.590 -3.343 1.00 94.19 155 VAL A O 1
ATOM 1175 N N . LEU A 1 156 ? -1.123 3.831 -3.117 1.00 94.31 156 LEU A N 1
ATOM 1176 C CA . LEU A 1 156 ? -0.604 4.185 -4.434 1.00 94.31 156 LEU A CA 1
ATOM 1177 C C . LEU A 1 156 ? 0.737 4.888 -4.229 1.00 94.31 156 LEU A C 1
ATOM 1179 O O . LEU A 1 156 ? 0.770 6.050 -3.833 1.00 94.31 156 LEU A O 1
ATOM 1183 N N . ASP A 1 157 ? 1.829 4.179 -4.463 1.00 92.44 157 ASP A N 1
ATOM 1184 C CA . ASP A 1 157 ? 3.192 4.606 -4.165 1.00 92.44 157 ASP A CA 1
ATOM 1185 C C . ASP A 1 157 ? 3.943 4.917 -5.468 1.00 92.44 157 ASP A C 1
ATOM 1187 O O . ASP A 1 157 ? 4.257 4.013 -6.243 1.00 92.44 157 ASP A O 1
ATOM 1191 N N . SER A 1 158 ? 4.227 6.196 -5.712 1.00 91.38 158 SER A N 1
ATOM 1192 C CA . SER A 1 158 ? 4.822 6.724 -6.948 1.00 91.38 158 SER A CA 1
ATOM 1193 C C . SER A 1 158 ? 6.116 7.497 -6.682 1.00 91.38 158 SER A C 1
ATOM 1195 O O . SER A 1 158 ? 6.362 7.943 -5.562 1.00 91.38 158 SER A O 1
ATOM 1197 N N . ASP A 1 159 ? 6.930 7.692 -7.723 1.00 84.19 159 ASP A N 1
ATOM 1198 C CA . ASP A 1 159 ? 8.007 8.693 -7.739 1.00 84.19 159 ASP A CA 1
ATOM 1199 C C . ASP A 1 159 ? 7.498 10.153 -7.815 1.00 84.19 159 ASP A C 1
ATOM 1201 O O . ASP A 1 159 ? 6.316 10.421 -8.144 1.00 84.19 159 ASP A O 1
#

Foldseek 3Di:
DDDDDAPDPDDDPDDDDDDDDDQVVLAVAWDWAEAAQLCAPVDDPVSVVVQHGLDPPHGHTNFLKIKTKHKAAAQHKYKDFAQPDDPPDRSGDAFWFKKKKKAWAPDPPFQWKKFKPDPVRDIDIHGDMDMDTGHGGRDMMMIGTPGNGITMMMMMIHD

Sequence (159 aa):
MNWTFPFLVALLFGVAAAETFDEAKKREAFVSILSPLAARKSASAEDEAAAAPAIPGTIPIHADFIMAAGIVSARKKLNWSFGGETDAKAVVKSKIDRKVYIHLPMTNDGKSKIRWDGREDPVLEEGDGAFVTGVQAGDVLGFKSIREVEAEVIVLDSD

Radius of gyration: 16.0 Å; chains: 1; bounding box: 37×28×45 Å

Secondary structure (DSSP, 8-state):
------S-S---S---------HHHHHHSPEEEEEEBTTGGG--HHHHHHT-BSSTTSEEESSS-EEEEEEE-TT-EEEEETT--BTTB-SSS--SSEEEEEE----STT--EEEE-STT--EEETT-EEEEEEE-TT-EEEEEE-SSS-EEEEEEEE-

Organism: NCBI:txid342668